Protein AF-A0A5E4C8J4-F1 (afdb_monomer)

Structure (mmCIF, N/CA/C/O backbone):
data_AF-A0A5E4C8J4-F1
#
_entry.id   AF-A0A5E4C8J4-F1
#
loop_
_atom_site.group_PDB
_atom_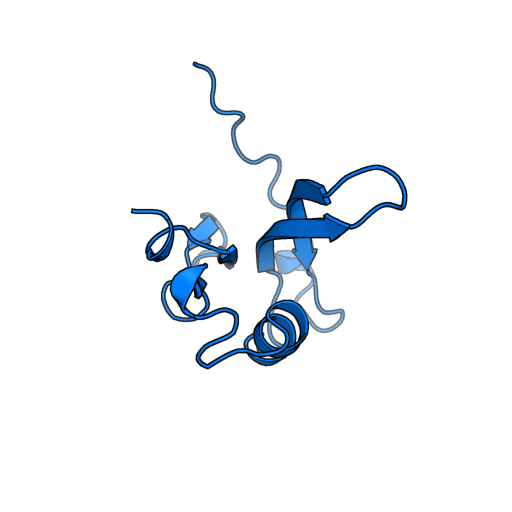site.id
_atom_site.type_symbol
_atom_site.label_atom_id
_atom_site.label_alt_id
_atom_site.label_comp_id
_atom_site.label_asym_id
_atom_site.label_entity_id
_atom_site.label_seq_id
_atom_site.pdbx_PDB_ins_code
_atom_site.Cartn_x
_atom_site.Cartn_y
_atom_site.Cartn_z
_atom_site.occupancy
_atom_site.B_iso_or_equiv
_atom_site.auth_seq_id
_atom_site.auth_comp_id
_atom_site.auth_asym_id
_atom_site.auth_atom_id
_atom_site.pdbx_PDB_model_num
ATOM 1 N N . GLU A 1 1 ? -4.343 19.504 10.722 1.00 55.59 1 GLU A N 1
ATOM 2 C CA . GLU A 1 1 ? -3.392 18.941 9.731 1.00 55.59 1 GLU A CA 1
ATOM 3 C C . GLU A 1 1 ? -3.612 17.472 9.344 1.00 55.59 1 GLU A C 1
ATOM 5 O O . GLU A 1 1 ? -3.184 17.102 8.261 1.00 55.59 1 GLU A O 1
ATOM 10 N N . VAL A 1 2 ? -4.350 16.662 10.122 1.00 61.53 2 VAL A N 1
ATOM 11 C CA . VAL A 1 2 ? -4.560 15.209 9.882 1.00 61.53 2 VAL A CA 1
ATOM 12 C C . VAL A 1 2 ? -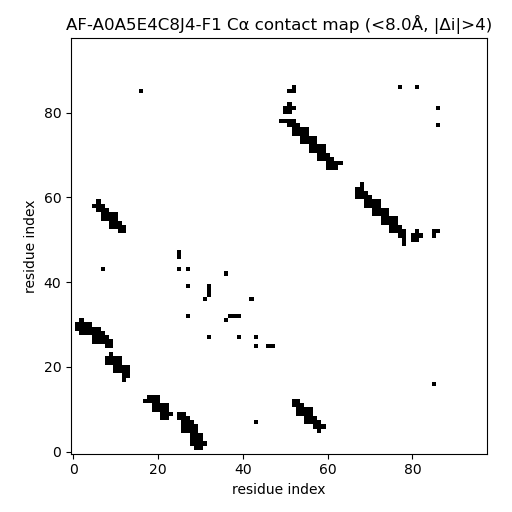5.107 14.849 8.490 1.00 61.53 2 VAL A C 1
ATOM 14 O O . VAL A 1 2 ? -4.782 13.799 7.953 1.00 61.53 2 VAL A O 1
ATOM 17 N N . LYS A 1 3 ? -5.884 15.732 7.849 1.00 63.31 3 LYS A N 1
ATOM 18 C CA . LYS A 1 3 ? -6.434 15.483 6.503 1.00 63.31 3 LYS A CA 1
ATOM 19 C C . LYS A 1 3 ? -5.365 15.323 5.409 1.00 63.31 3 LYS A C 1
ATOM 21 O O . LYS A 1 3 ? -5.658 14.709 4.394 1.00 63.31 3 LYS A O 1
ATOM 26 N N . LYS A 1 4 ? -4.151 15.857 5.616 1.00 70.81 4 LYS A N 1
ATOM 27 C CA . LYS A 1 4 ? -3.010 15.710 4.692 1.00 70.81 4 LYS A CA 1
ATOM 28 C C . LYS A 1 4 ? -2.126 14.499 5.012 1.00 70.81 4 LYS A C 1
ATOM 30 O O . LYS A 1 4 ? -1.150 14.261 4.307 1.00 70.81 4 LYS A O 1
ATOM 35 N N . CYS A 1 5 ? -2.415 13.762 6.086 1.00 79.50 5 CYS A N 1
ATOM 36 C CA . CYS A 1 5 ? -1.678 12.546 6.401 1.00 79.50 5 CYS A CA 1
ATOM 37 C C . CYS A 1 5 ? -1.989 11.481 5.348 1.00 79.50 5 CYS A C 1
ATOM 39 O O . CYS A 1 5 ? -3.138 11.334 4.931 1.00 79.50 5 CYS A O 1
ATOM 41 N N . LYS A 1 6 ? -0.964 10.744 4.922 1.00 82.12 6 LYS A N 1
ATOM 42 C CA . LYS A 1 6 ? -1.120 9.659 3.955 1.00 82.12 6 LYS A CA 1
ATOM 43 C C . LYS A 1 6 ? -1.650 8.428 4.683 1.00 82.12 6 LYS A C 1
ATOM 45 O O . LYS A 1 6 ? -1.058 8.009 5.674 1.00 82.12 6 LYS A O 1
ATOM 50 N N . LYS A 1 7 ? -2.779 7.894 4.218 1.00 84.19 7 LYS A N 1
ATOM 51 C CA . LYS A 1 7 ? -3.386 6.670 4.748 1.00 84.19 7 LYS A CA 1
ATOM 52 C C . LYS A 1 7 ? -2.724 5.446 4.138 1.00 84.19 7 LYS A C 1
ATOM 54 O O . LYS A 1 7 ? -2.369 4.516 4.853 1.00 84.19 7 LYS A O 1
ATOM 59 N N . VAL A 1 8 ? -2.548 5.473 2.822 1.00 86.12 8 VAL A N 1
ATOM 60 C CA . VAL A 1 8 ? -1.888 4.405 2.079 1.00 86.12 8 VAL A CA 1
ATOM 61 C C . VAL A 1 8 ? -0.972 5.021 1.040 1.00 86.12 8 VAL A C 1
ATOM 63 O O . VAL A 1 8 ? -1.351 5.981 0.367 1.00 86.12 8 VAL A O 1
ATOM 66 N N . VAL A 1 9 ? 0.233 4.475 0.927 1.00 87.44 9 VAL A N 1
ATOM 67 C CA . VAL A 1 9 ? 1.198 4.843 -0.105 1.00 87.44 9 VAL A CA 1
ATOM 68 C C . VAL A 1 9 ? 1.743 3.604 -0.786 1.00 87.44 9 VAL A C 1
ATOM 70 O O . VAL A 1 9 ? 2.024 2.592 -0.137 1.00 87.44 9 VAL A O 1
ATOM 73 N N . LEU A 1 10 ? 1.915 3.717 -2.096 1.00 85.94 10 LEU A N 1
ATOM 74 C CA . LEU A 1 10 ? 2.548 2.706 -2.917 1.00 85.94 10 LEU A CA 1
ATOM 75 C C . LEU A 1 10 ? 3.983 3.107 -3.234 1.00 85.94 10 LEU A C 1
ATOM 77 O O . LEU A 1 10 ? 4.259 4.245 -3.617 1.00 85.94 10 LEU A O 1
ATOM 81 N N . PHE A 1 11 ? 4.885 2.145 -3.141 1.00 84.31 11 PHE A N 1
ATOM 82 C CA . PHE A 1 11 ? 6.227 2.263 -3.668 1.00 84.31 11 PHE A CA 1
ATOM 83 C C . PHE A 1 11 ? 6.455 1.249 -4.785 1.00 84.31 11 PHE A C 1
ATOM 85 O O . PHE A 1 11 ? 6.210 0.049 -4.630 1.00 84.31 11 PHE A O 1
ATOM 92 N N . CYS A 1 12 ? 7.003 1.739 -5.887 1.00 80.94 12 CYS A N 1
ATOM 93 C CA . CYS A 1 12 ? 7.400 0.943 -7.037 1.00 80.94 12 CYS A CA 1
ATOM 94 C C . CYS A 1 12 ? 8.925 0.924 -7.146 1.00 80.94 12 CYS A C 1
ATOM 96 O O . CYS A 1 12 ? 9.631 1.781 -6.605 1.00 80.94 12 CYS A O 1
ATOM 98 N N . LEU A 1 13 ? 9.457 -0.066 -7.854 1.00 78.19 13 LEU A N 1
ATOM 99 C CA . LEU A 1 13 ? 10.850 -0.009 -8.274 1.00 78.19 13 LEU A CA 1
ATOM 100 C C . LEU A 1 13 ? 10.983 1.002 -9.417 1.00 78.19 13 LEU A C 1
ATOM 102 O O . LEU A 1 13 ? 10.140 1.056 -10.308 1.00 78.19 13 LEU A O 1
ATOM 106 N N . SER A 1 14 ? 12.055 1.791 -9.411 1.00 79.25 14 SER A N 1
ATOM 107 C CA . SER A 1 14 ? 12.407 2.627 -10.560 1.00 79.25 14 SER A CA 1
ATOM 108 C C . SER A 1 14 ? 12.639 1.767 -11.807 1.00 79.25 14 SER A C 1
ATOM 110 O O . SER A 1 14 ? 12.924 0.578 -11.694 1.00 79.25 14 SER A O 1
ATOM 112 N N . GLU A 1 15 ? 12.610 2.365 -13.001 1.00 79.00 15 GLU A N 1
ATOM 113 C CA . GLU A 1 15 ? 12.810 1.652 -14.280 1.00 79.00 15 GLU A CA 1
ATOM 114 C C . GLU A 1 15 ? 14.078 0.771 -14.291 1.00 79.00 15 GLU A C 1
ATOM 116 O O . GLU A 1 15 ? 14.082 -0.358 -14.775 1.00 79.00 15 GLU A O 1
ATOM 121 N N . ASN A 1 16 ? 15.152 1.245 -13.652 1.00 80.31 16 ASN A N 1
ATOM 122 C CA . ASN A 1 16 ? 16.411 0.507 -13.508 1.00 80.31 16 ASN A CA 1
ATOM 123 C C . ASN A 1 16 ? 16.419 -0.558 -12.387 1.00 80.31 16 ASN A C 1
ATOM 125 O O . ASN A 1 16 ? 17.468 -1.148 -12.128 1.00 80.31 16 ASN A O 1
ATOM 129 N N . LYS A 1 17 ? 15.296 -0.755 -11.689 1.00 74.94 17 LYS A N 1
ATOM 130 C CA . LYS A 1 17 ? 15.055 -1.668 -10.556 1.00 74.94 17 LYS A CA 1
ATOM 131 C C . LYS A 1 17 ? 16.032 -1.543 -9.379 1.00 74.94 17 LYS A C 1
ATOM 133 O O . LYS A 1 17 ? 16.180 -2.476 -8.595 1.00 74.94 17 LYS A O 1
ATOM 138 N N . LYS A 1 18 ? 16.709 -0.396 -9.242 1.00 78.00 18 LYS A N 1
ATOM 139 C CA . LYS A 1 18 ? 17.719 -0.149 -8.193 1.00 78.00 18 LYS A CA 1
ATOM 140 C C . LYS A 1 18 ? 17.204 0.671 -7.020 1.00 78.00 18 LYS A C 1
ATOM 142 O O . LYS A 1 18 ? 17.739 0.540 -5.925 1.00 78.00 18 LYS A O 1
ATOM 147 N N . ASN A 1 19 ? 16.209 1.523 -7.247 1.00 80.62 19 ASN A N 1
ATOM 148 C CA . ASN A 1 19 ? 15.676 2.413 -6.226 1.00 80.62 19 ASN A CA 1
ATOM 149 C C . ASN A 1 19 ? 14.202 2.111 -5.992 1.00 80.62 19 ASN A C 1
ATOM 151 O O . ASN A 1 19 ? 13.479 1.746 -6.916 1.00 80.62 19 ASN A O 1
ATOM 155 N N . ILE A 1 20 ? 13.772 2.300 -4.752 1.00 82.69 20 ILE A N 1
ATOM 156 C CA . ILE A 1 20 ? 12.363 2.284 -4.385 1.00 82.69 20 ILE A CA 1
ATOM 157 C C . ILE A 1 20 ? 11.879 3.730 -4.486 1.00 82.69 20 ILE A C 1
ATOM 159 O O . ILE A 1 20 ? 12.399 4.603 -3.789 1.00 82.69 20 ILE A O 1
ATOM 163 N N . ILE A 1 21 ? 10.938 3.984 -5.387 1.00 86.44 21 ILE A N 1
ATOM 164 C CA . ILE A 1 21 ? 10.349 5.302 -5.632 1.00 86.44 21 ILE A CA 1
ATOM 165 C C . ILE A 1 21 ? 8.901 5.316 -5.148 1.00 86.44 21 ILE A C 1
ATOM 167 O O . ILE A 1 21 ? 8.216 4.296 -5.183 1.00 86.44 21 ILE A O 1
ATOM 171 N N . LEU A 1 22 ? 8.452 6.467 -4.651 1.00 85.56 22 LEU A N 1
ATOM 172 C CA . LEU A 1 22 ? 7.059 6.666 -4.265 1.00 85.56 22 LEU A CA 1
ATOM 173 C C . LEU A 1 22 ? 6.216 6.857 -5.528 1.00 85.56 22 LEU A C 1
ATOM 175 O O . LEU A 1 22 ? 6.537 7.712 -6.351 1.00 85.56 22 LEU A O 1
ATOM 179 N N . GLU A 1 23 ? 5.130 6.104 -5.651 1.00 85.31 23 GLU A N 1
ATOM 180 C CA . GLU A 1 23 ? 4.171 6.279 -6.736 1.00 85.31 23 GLU A CA 1
ATOM 181 C C . GLU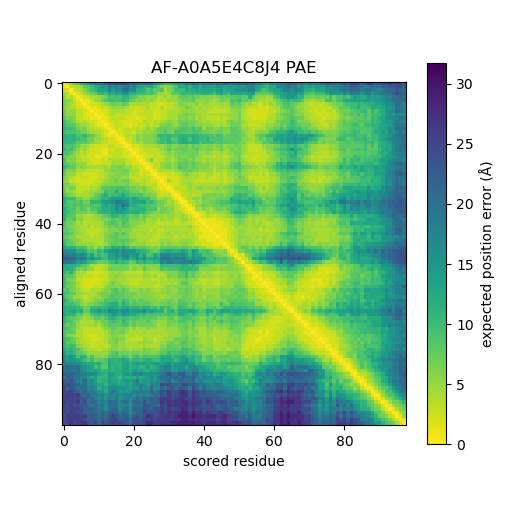 A 1 23 ? 3.147 7.358 -6.348 1.00 85.31 23 GLU A C 1
ATOM 183 O O . GLU A 1 23 ? 2.118 7.077 -5.733 1.00 85.31 23 GLU A O 1
ATOM 188 N N . GLU A 1 24 ? 3.429 8.617 -6.695 1.00 79.50 24 GLU A N 1
ATOM 189 C CA . GLU A 1 24 ? 2.594 9.771 -6.312 1.00 79.50 24 GLU A CA 1
ATOM 190 C C . GLU A 1 24 ? 1.163 9.718 -6.878 1.00 79.50 24 GLU A C 1
ATOM 192 O O . GLU A 1 24 ? 0.261 10.349 -6.335 1.00 79.50 24 GLU A O 1
ATOM 197 N N . SER A 1 25 ? 0.924 8.952 -7.946 1.00 77.12 25 SER A N 1
ATOM 198 C CA . SER A 1 25 ? -0.406 8.780 -8.546 1.00 77.12 25 SER A CA 1
ATOM 199 C C . SER A 1 25 ? -1.292 7.763 -7.817 1.00 77.12 25 SER A C 1
ATOM 201 O O . SER A 1 25 ? -2.494 7.718 -8.076 1.00 77.12 25 SER A O 1
ATOM 203 N N . LYS A 1 26 ? -0.722 6.947 -6.921 1.00 79.19 26 LYS A N 1
ATOM 204 C CA . LYS A 1 26 ? -1.406 5.839 -6.232 1.00 79.19 26 LYS A CA 1
ATOM 205 C C . LYS A 1 26 ? -1.255 5.961 -4.714 1.00 79.19 26 LYS A C 1
ATOM 207 O O . LYS A 1 26 ? -0.845 5.023 -4.028 1.00 79.19 26 LYS A O 1
ATOM 212 N N . GLU A 1 27 ? -1.587 7.136 -4.188 1.00 85.62 27 GLU A N 1
ATOM 213 C CA . GLU A 1 27 ? -1.693 7.383 -2.751 1.00 85.62 27 GLU A CA 1
ATOM 214 C C . GLU A 1 27 ? -3.123 7.739 -2.338 1.00 85.62 27 GLU A C 1
ATOM 216 O O . GLU A 1 27 ? -3.895 8.297 -3.113 1.00 85.62 27 GLU A O 1
ATOM 221 N N . ILE A 1 28 ? -3.469 7.414 -1.092 1.00 85.69 28 ILE A N 1
ATOM 222 C CA . ILE A 1 28 ? -4.764 7.745 -0.491 1.00 85.69 28 ILE A CA 1
ATOM 223 C C . ILE A 1 28 ? -4.500 8.575 0.757 1.00 85.69 28 ILE A C 1
ATOM 225 O O . ILE A 1 28 ? -3.753 8.145 1.645 1.00 85.69 28 ILE A O 1
ATOM 229 N N . LEU A 1 29 ? -5.120 9.749 0.864 1.00 87.25 29 LEU A N 1
ATOM 230 C CA . LEU A 1 29 ? -5.008 10.591 2.051 1.00 87.25 29 LEU A CA 1
ATOM 231 C C . LEU A 1 29 ? -6.062 10.206 3.089 1.00 87.25 29 LEU A C 1
ATOM 233 O O . LEU A 1 29 ? -7.167 9.777 2.769 1.00 87.25 29 LEU A O 1
ATOM 237 N N . VAL A 1 30 ? -5.750 10.424 4.365 1.00 82.44 30 VAL A N 1
ATOM 238 C CA . VAL A 1 30 ? -6.695 10.223 5.477 1.00 82.44 30 VAL A CA 1
ATOM 239 C C . VAL A 1 30 ? -7.953 11.078 5.290 1.00 82.44 30 VAL A C 1
ATOM 241 O O . VAL A 1 30 ? -9.030 10.673 5.714 1.00 82.44 30 VAL A O 1
ATOM 244 N N . GLY A 1 31 ? -7.827 12.249 4.656 1.00 82.06 31 GLY A N 1
ATOM 245 C CA . GLY A 1 31 ? -8.959 13.123 4.351 1.00 82.06 31 GLY A CA 1
ATOM 246 C C . GLY A 1 31 ? -9.928 12.579 3.296 1.00 82.06 31 GLY A C 1
ATOM 247 O O . GLY A 1 31 ? -11.097 12.954 3.342 1.00 82.06 31 GLY A O 1
ATOM 248 N N . ASP A 1 32 ? -9.469 11.702 2.399 1.00 82.00 32 ASP A N 1
ATOM 249 C CA . ASP A 1 32 ? -10.295 11.116 1.329 1.00 82.00 32 ASP A CA 1
ATOM 250 C C . ASP A 1 32 ? -11.156 9.952 1.842 1.00 82.00 32 ASP A C 1
ATOM 252 O O . ASP A 1 32 ? -12.228 9.650 1.305 1.00 82.00 32 ASP A O 1
ATOM 256 N N . VAL A 1 33 ? -10.708 9.324 2.934 1.00 76.06 33 VAL A N 1
ATOM 257 C CA . VAL A 1 33 ? -11.428 8.248 3.615 1.00 76.06 33 VAL A CA 1
ATOM 258 C C . VAL A 1 33 ? -12.738 8.799 4.180 1.00 76.06 33 VAL A C 1
ATOM 260 O O . VAL A 1 33 ? -12.733 9.722 4.997 1.00 76.06 33 VAL A O 1
ATOM 263 N N . SER A 1 34 ? -13.865 8.190 3.809 1.00 72.12 34 SER A N 1
ATOM 264 C CA . SER A 1 34 ? -15.255 8.610 4.101 1.00 72.12 34 SER A CA 1
ATOM 265 C C . SER A 1 34 ? -15.821 9.742 3.234 1.00 72.12 34 SER A C 1
ATOM 267 O O . SER A 1 34 ? -16.995 10.071 3.392 1.00 72.12 34 SER A O 1
ATOM 269 N N . GLN A 1 35 ? -15.029 10.368 2.357 1.00 75.25 35 GLN A N 1
ATOM 270 C CA . GLN A 1 35 ? -15.516 11.446 1.486 1.00 75.25 35 GLN A CA 1
ATOM 271 C C . GLN A 1 35 ? -15.685 10.974 0.040 1.00 75.25 35 GLN A C 1
ATOM 273 O O . GLN A 1 35 ? -16.717 11.220 -0.578 1.00 75.25 35 GLN A O 1
ATOM 278 N N . THR A 1 36 ? 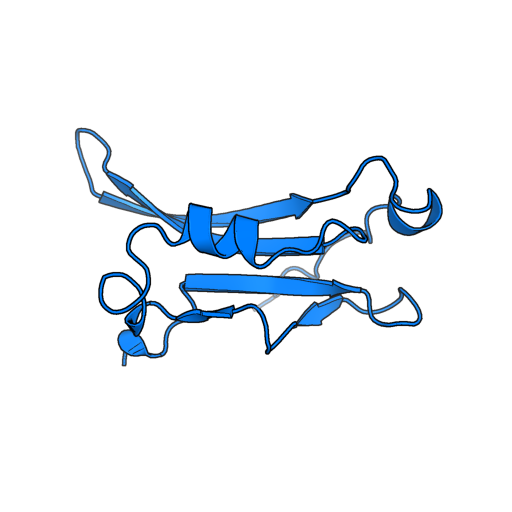-14.681 10.272 -0.476 1.00 75.81 36 THR A N 1
ATOM 279 C CA . THR A 1 36 ? -14.666 9.687 -1.826 1.00 75.81 36 THR A CA 1
ATOM 280 C C . THR A 1 36 ? -14.378 8.190 -1.800 1.00 75.81 36 THR A C 1
ATOM 282 O O . THR A 1 36 ? -14.677 7.491 -2.764 1.00 75.81 36 THR A O 1
ATOM 285 N N . VAL A 1 37 ? -13.813 7.693 -0.696 1.00 74.62 37 VAL A N 1
ATOM 286 C CA . VAL A 1 37 ? -13.388 6.306 -0.533 1.00 74.62 37 VAL A CA 1
ATOM 287 C C . VAL A 1 37 ? -14.052 5.707 0.708 1.00 74.62 37 VAL A C 1
ATOM 289 O O . VAL A 1 37 ? -13.663 6.027 1.834 1.00 74.62 37 VAL A O 1
ATOM 292 N N . ASP A 1 38 ? -15.053 4.848 0.495 1.00 73.81 38 ASP A N 1
ATOM 293 C CA . ASP A 1 38 ? -15.743 4.106 1.563 1.00 73.81 38 ASP A CA 1
ATOM 294 C C . ASP A 1 38 ? -14.838 3.031 2.178 1.00 73.81 38 ASP A C 1
ATOM 296 O O . ASP A 1 38 ? -14.646 2.986 3.393 1.00 73.81 38 ASP A O 1
ATOM 300 N N . GLU A 1 39 ? -14.215 2.201 1.336 1.00 81.06 39 GLU A N 1
ATOM 301 C CA . GLU A 1 39 ? -13.262 1.181 1.769 1.00 81.06 39 GLU A CA 1
ATOM 302 C C . GLU A 1 39 ? -11.861 1.472 1.215 1.00 81.06 39 GLU A C 1
ATOM 304 O O . GLU A 1 39 ? -11.560 1.134 0.067 1.00 81.06 39 GLU A O 1
ATOM 309 N N . PRO A 1 40 ? -10.959 2.068 2.021 1.00 78.62 40 PRO A N 1
ATOM 310 C CA . PRO A 1 40 ? -9.637 2.473 1.550 1.00 78.62 40 PRO A CA 1
ATOM 311 C C . PRO A 1 40 ? -8.793 1.298 1.077 1.00 78.62 40 PRO A C 1
ATOM 313 O O . PRO A 1 40 ? -8.033 1.447 0.129 1.00 78.62 40 PRO A O 1
ATOM 316 N N . TYR A 1 41 ? -8.951 0.124 1.691 1.00 76.75 41 TYR A N 1
ATOM 317 C CA . TYR A 1 41 ? -8.211 -1.064 1.284 1.00 76.75 41 TYR A CA 1
ATOM 318 C C . TYR A 1 41 ? -8.677 -1.595 -0.075 1.00 76.75 41 TYR A C 1
ATOM 320 O O . TYR A 1 41 ? -7.847 -1.889 -0.927 1.00 76.75 41 TYR A O 1
ATOM 328 N N . THR A 1 42 ? -9.989 -1.667 -0.305 1.00 81.38 42 THR A N 1
ATOM 329 C CA . THR A 1 42 ? -10.566 -2.137 -1.572 1.00 81.38 42 THR A CA 1
ATOM 330 C C . THR A 1 42 ? -10.185 -1.204 -2.717 1.00 81.38 42 THR A C 1
ATOM 332 O O . THR A 1 42 ? -9.653 -1.656 -3.731 1.00 81.38 42 THR A O 1
ATOM 335 N N . THR A 1 43 ? -10.348 0.107 -2.525 1.00 82.81 43 THR A N 1
ATOM 336 C CA . THR A 1 43 ? -9.922 1.115 -3.505 1.00 82.81 43 THR A CA 1
ATOM 337 C C . THR A 1 43 ? -8.422 1.048 -3.760 1.00 82.81 43 THR A C 1
ATOM 339 O O . THR A 1 43 ? -7.994 1.109 -4.909 1.00 82.81 43 THR A O 1
ATOM 342 N N . PHE A 1 44 ? -7.619 0.860 -2.711 1.00 79.31 44 PHE A N 1
ATOM 343 C CA . PHE A 1 44 ? -6.179 0.703 -2.863 1.00 79.31 44 PHE A CA 1
ATOM 344 C C . PHE A 1 44 ? -5.823 -0.542 -3.676 1.00 79.31 44 PHE A C 1
ATOM 346 O O . PHE A 1 44 ? -5.026 -0.448 -4.599 1.00 79.31 44 PHE A O 1
ATOM 353 N N . VAL A 1 45 ? -6.447 -1.690 -3.402 1.00 78.38 45 VAL A N 1
ATOM 354 C CA . VAL A 1 45 ? -6.237 -2.917 -4.185 1.00 78.38 45 VAL A CA 1
ATOM 355 C C . VAL A 1 45 ? -6.623 -2.713 -5.652 1.00 78.38 45 VAL A C 1
ATOM 357 O O . VAL A 1 45 ? -5.908 -3.200 -6.519 1.00 78.38 45 VAL A O 1
ATOM 360 N N . MET A 1 46 ? -7.686 -1.957 -5.941 1.00 78.81 46 MET A N 1
ATOM 361 C CA . MET A 1 46 ? -8.100 -1.638 -7.314 1.00 78.81 46 MET A CA 1
ATOM 362 C C . MET A 1 46 ? -7.161 -0.666 -8.042 1.00 78.81 46 MET A C 1
ATOM 364 O O . MET A 1 46 ? -7.089 -0.698 -9.267 1.00 78.81 46 MET A O 1
ATOM 368 N N . MET A 1 47 ? -6.455 0.210 -7.322 1.00 77.06 47 MET A N 1
ATOM 369 C CA . MET A 1 47 ? -5.475 1.136 -7.914 1.00 77.06 47 MET A CA 1
ATOM 370 C C . MET A 1 47 ? -4.187 0.436 -8.360 1.00 77.06 47 MET A C 1
ATOM 372 O O . MET A 1 47 ? -3.379 1.011 -9.096 1.00 77.06 47 MET A O 1
ATOM 376 N N . LEU A 1 48 ? -3.975 -0.796 -7.908 1.00 73.00 48 LEU A N 1
ATOM 377 C CA . LEU A 1 48 ? -2.799 -1.577 -8.237 1.00 73.00 48 LEU A CA 1
ATOM 378 C C . LEU A 1 48 ? -3.049 -2.283 -9.564 1.00 73.00 48 LEU A C 1
ATOM 380 O O . LEU A 1 48 ? -3.941 -3.116 -9.681 1.00 73.00 48 LEU A O 1
ATOM 384 N N . ALA A 1 49 ? -2.263 -1.920 -10.575 1.00 64.12 49 ALA A N 1
ATOM 385 C CA . ALA A 1 49 ? -2.217 -2.679 -11.813 1.00 64.12 49 ALA A CA 1
ATOM 386 C C . ALA A 1 49 ? -1.589 -4.057 -11.539 1.00 64.12 49 ALA A C 1
ATOM 388 O O . ALA A 1 49 ? -0.692 -4.165 -10.704 1.00 64.12 49 ALA A O 1
ATOM 389 N N . ASP A 1 50 ? -2.031 -5.085 -12.265 1.00 62.75 50 ASP A N 1
ATOM 390 C CA . ASP A 1 50 ? -1.574 -6.488 -12.165 1.00 62.75 50 ASP A CA 1
ATOM 391 C C . ASP A 1 50 ? -0.119 -6.724 -12.628 1.00 62.75 50 ASP A C 1
ATOM 393 O O . ASP A 1 50 ? 0.308 -7.843 -12.913 1.00 62.75 50 ASP A O 1
ATOM 397 N N . GLU A 1 51 ? 0.667 -5.660 -12.731 1.00 60.06 51 GLU A N 1
ATOM 398 C CA . GLU A 1 51 ? 1.946 -5.663 -13.415 1.00 60.06 51 GLU A CA 1
ATOM 399 C C . GLU A 1 51 ? 3.020 -5.208 -12.414 1.00 60.06 51 GLU A C 1
ATOM 401 O O . GLU A 1 51 ? 3.024 -4.066 -11.958 1.00 60.06 51 GLU A O 1
ATOM 406 N N . ASP A 1 52 ? 3.921 -6.143 -12.090 1.00 65.94 52 ASP A N 1
ATOM 407 C CA . ASP A 1 52 ? 5.121 -6.019 -11.248 1.00 65.94 52 ASP A CA 1
ATOM 408 C C . ASP A 1 52 ? 4.981 -6.141 -9.712 1.00 65.94 52 ASP A C 1
ATOM 410 O O . ASP A 1 52 ? 3.925 -6.375 -9.124 1.00 65.94 52 ASP A O 1
ATOM 414 N N . CYS A 1 53 ? 6.148 -6.144 -9.058 1.00 74.06 53 CYS A N 1
ATOM 415 C CA . CYS A 1 53 ? 6.304 -6.252 -7.613 1.00 74.06 53 CYS A CA 1
ATOM 416 C C . CYS A 1 53 ? 6.335 -4.849 -6.989 1.00 74.06 53 CYS A C 1
ATOM 418 O O . CYS A 1 53 ? 7.141 -4.009 -7.398 1.00 74.06 53 CYS A O 1
ATOM 420 N N . CYS A 1 54 ? 5.526 -4.622 -5.958 1.00 78.81 54 CYS A N 1
ATOM 421 C CA . CYS A 1 54 ? 5.406 -3.337 -5.273 1.00 78.81 54 CYS A CA 1
ATOM 422 C C . CYS A 1 54 ? 5.555 -3.495 -3.757 1.00 78.81 54 CYS A C 1
ATOM 424 O O . CYS A 1 54 ? 5.371 -4.577 -3.189 1.00 78.81 54 CYS A O 1
ATOM 426 N N . TYR A 1 55 ? 5.887 -2.390 -3.099 1.00 82.75 55 TYR A N 1
ATOM 427 C CA . TYR A 1 55 ? 5.891 -2.284 -1.648 1.00 82.75 55 TYR A CA 1
ATOM 428 C C . TYR A 1 55 ? 4.802 -1.307 -1.220 1.00 82.75 55 TYR A C 1
ATOM 430 O O . TYR A 1 55 ? 4.841 -0.137 -1.589 1.00 82.75 55 TYR A O 1
ATOM 438 N N . ASP A 1 56 ? 3.870 -1.764 -0.396 1.00 84.00 56 ASP A N 1
ATOM 439 C CA . ASP A 1 56 ? 2.769 -0.947 0.098 1.00 84.00 56 ASP A CA 1
ATOM 440 C C . ASP A 1 56 ? 3.048 -0.585 1.560 1.00 84.00 56 ASP A C 1
ATOM 442 O O . ASP A 1 56 ? 3.486 -1.427 2.351 1.00 84.00 56 ASP A O 1
ATOM 446 N N . LEU A 1 57 ? 2.767 0.656 1.950 1.00 86.69 57 LEU A N 1
ATOM 447 C CA . LEU A 1 57 ? 2.739 1.059 3.353 1.00 86.69 57 LEU A CA 1
ATOM 448 C C . LEU 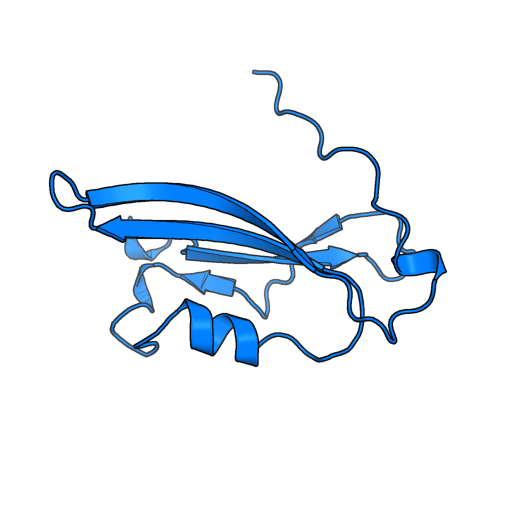A 1 57 ? 1.360 1.629 3.673 1.00 86.69 57 LEU A C 1
ATOM 450 O O .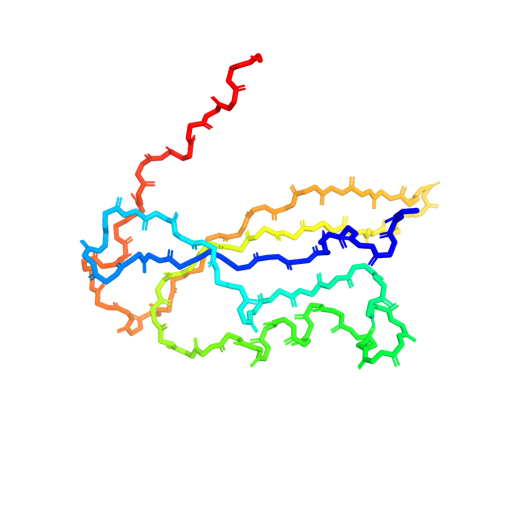 LEU A 1 57 ? 0.924 2.616 3.081 1.00 86.69 57 LEU A O 1
ATOM 454 N N . CYS A 1 58 ? 0.683 0.998 4.623 1.00 85.69 58 CYS A N 1
ATOM 455 C CA . CYS A 1 58 ? -0.669 1.342 5.033 1.00 85.69 58 CYS A CA 1
ATOM 456 C C . CYS A 1 58 ? -0.697 1.665 6.524 1.00 85.69 58 CYS A C 1
ATOM 458 O O . CYS A 1 58 ? -0.185 0.905 7.342 1.00 85.69 58 CYS A O 1
ATOM 460 N N . ASP A 1 59 ? -1.330 2.775 6.880 1.00 85.69 59 ASP A N 1
ATOM 461 C CA . ASP A 1 59 ? -1.760 3.042 8.246 1.00 85.69 59 ASP A CA 1
ATOM 462 C C . ASP A 1 59 ? -3.070 2.283 8.512 1.00 85.69 59 ASP A C 1
ATOM 464 O O . ASP A 1 59 ? -4.178 2.754 8.222 1.00 85.69 59 ASP A O 1
ATOM 468 N N . ALA A 1 60 ? -2.931 1.060 9.021 1.00 83.12 60 ALA A N 1
ATOM 469 C CA . ALA A 1 60 ? -4.039 0.175 9.318 1.00 83.12 60 ALA A CA 1
ATOM 470 C C . ALA A 1 60 ? -4.685 0.588 10.637 1.00 83.12 60 ALA A C 1
ATOM 472 O O . ALA A 1 60 ? -4.121 0.460 11.723 1.00 83.12 60 ALA A O 1
ATOM 473 N N . THR A 1 61 ? -5.927 1.041 10.544 1.00 83.19 61 THR A N 1
ATOM 474 C CA . THR A 1 61 ? -6.733 1.369 11.711 1.00 83.19 61 THR A CA 1
ATOM 475 C C . THR A 1 61 ? -7.788 0.295 11.902 1.00 83.19 61 THR A C 1
ATOM 477 O O . THR A 1 61 ? -8.689 0.164 11.076 1.00 83.19 61 THR A O 1
ATOM 480 N N . TYR A 1 62 ? -7.710 -0.456 12.994 1.00 81.44 62 TYR A N 1
ATOM 481 C CA . TYR A 1 62 ? -8.656 -1.527 13.295 1.00 81.44 62 TYR A CA 1
ATOM 482 C C . TYR A 1 62 ? -9.228 -1.378 14.699 1.00 81.44 62 TYR A C 1
ATOM 484 O O . TYR A 1 62 ? -8.609 -0.832 15.616 1.00 81.44 62 TYR A O 1
ATOM 492 N N . LYS A 1 63 ? -10.461 -1.852 14.872 1.00 84.44 63 LYS A N 1
ATOM 493 C CA . LYS A 1 63 ? -11.151 -1.819 16.158 1.00 84.44 63 LYS A CA 1
ATOM 494 C C . LYS A 1 63 ? -11.114 -3.209 16.773 1.00 84.44 63 LYS A C 1
ATOM 496 O O . LYS A 1 63 ? -11.698 -4.149 16.245 1.00 84.44 63 LYS A O 1
ATOM 501 N N . THR A 1 64 ? -10.424 -3.330 17.896 1.00 87.81 64 THR A N 1
ATOM 502 C CA . THR A 1 64 ? -10.527 -4.505 18.763 1.00 87.81 64 THR A CA 1
ATOM 503 C C . THR A 1 64 ? -11.703 -4.327 19.723 1.00 87.81 64 THR A C 1
ATOM 505 O O . THR A 1 64 ? -12.253 -3.231 19.849 1.00 87.81 64 THR A O 1
ATOM 508 N N . LYS A 1 65 ? -12.096 -5.397 20.423 1.00 88.62 65 LYS A N 1
ATOM 509 C CA . LYS A 1 65 ? -13.160 -5.324 21.440 1.00 88.62 65 LYS A CA 1
ATOM 510 C C . LYS A 1 65 ? -12.839 -4.334 22.568 1.00 88.62 65 LYS A C 1
ATOM 512 O O . LYS A 1 65 ? -13.760 -3.815 23.185 1.00 88.62 65 LYS A O 1
ATOM 517 N N . GLU A 1 66 ? -11.557 -4.063 22.808 1.00 86.94 66 GLU A N 1
ATOM 518 C CA . GLU A 1 66 ? -11.087 -3.213 23.906 1.00 86.94 66 GLU A CA 1
ATOM 519 C C . GLU A 1 66 ? -10.720 -1.798 23.451 1.00 86.94 66 GLU A C 1
ATOM 521 O O . GLU A 1 66 ? -10.953 -0.832 24.171 1.00 86.94 66 GLU A O 1
ATOM 526 N N . SER A 1 67 ? -10.133 -1.652 22.262 1.00 85.75 67 SER A N 1
ATOM 527 C CA . SER A 1 67 ? -9.608 -0.365 21.798 1.00 85.75 67 SER A CA 1
ATOM 528 C C . SER A 1 67 ? -9.517 -0.262 20.277 1.00 85.75 67 SER A C 1
ATOM 530 O O . SER A 1 67 ? -9.435 -1.259 19.553 1.00 85.75 67 SER A O 1
ATOM 532 N N . LYS A 1 68 ? -9.511 0.978 19.788 1.00 87.31 68 LYS A N 1
ATOM 533 C CA . LYS A 1 68 ? -9.102 1.306 18.422 1.00 87.31 68 LYS A CA 1
ATOM 534 C C . LYS A 1 68 ? -7.575 1.348 18.385 1.00 87.31 68 LYS A C 1
ATOM 536 O O . LYS A 1 68 ? -6.978 2.030 19.215 1.00 87.31 68 LYS A O 1
ATOM 541 N N . LYS A 1 69 ? -6.970 0.624 17.450 1.00 87.31 69 LYS A N 1
ATOM 542 C CA . LYS A 1 69 ? -5.523 0.591 17.234 1.00 87.31 69 LYS A CA 1
ATOM 543 C C . LYS A 1 69 ? -5.186 1.100 15.844 1.00 87.31 69 LYS A C 1
ATOM 545 O O . LYS A 1 69 ? -5.986 0.969 14.918 1.00 87.31 69 LYS A O 1
ATOM 550 N N . GLU A 1 70 ? -4.014 1.704 15.748 1.00 84.75 70 GLU A N 1
ATOM 551 C CA . GLU A 1 70 ? -3.441 2.277 14.537 1.00 84.75 70 GLU A CA 1
ATOM 552 C C . GLU A 1 70 ? -2.026 1.708 14.432 1.00 84.75 70 GLU A C 1
ATOM 554 O O . GLU A 1 70 ? -1.200 1.947 15.311 1.00 84.75 70 GLU A O 1
ATOM 559 N N . ASP A 1 71 ? -1.794 0.880 13.416 1.00 86.81 71 ASP A N 1
ATOM 560 C CA . ASP A 1 71 ? -0.528 0.196 13.171 1.00 86.81 71 ASP A CA 1
ATOM 561 C C . ASP A 1 71 ? -0.079 0.458 11.731 1.00 86.81 71 ASP A C 1
ATOM 563 O O . ASP A 1 71 ? -0.859 0.354 10.783 1.00 86.81 71 ASP A O 1
ATOM 567 N N . LEU A 1 72 ? 1.207 0.756 11.555 1.00 85.50 72 LEU A N 1
ATOM 568 C CA . LEU A 1 72 ? 1.809 0.870 10.231 1.00 85.50 72 LEU A CA 1
ATOM 569 C C . LEU A 1 72 ? 2.149 -0.526 9.706 1.00 85.50 72 LEU A C 1
ATOM 571 O O . LEU A 1 72 ? 3.011 -1.218 10.250 1.00 85.50 72 LEU A O 1
ATOM 575 N N . VAL A 1 73 ? 1.485 -0.924 8.628 1.00 85.81 73 VAL A N 1
ATOM 576 C CA . VAL A 1 73 ? 1.641 -2.227 7.984 1.00 85.81 73 VAL A CA 1
ATOM 577 C C . VAL A 1 73 ? 2.399 -2.051 6.678 1.00 85.81 73 VAL A C 1
ATOM 579 O O . VAL A 1 73 ? 1.964 -1.326 5.785 1.00 85.81 73 VAL A O 1
ATOM 582 N N . PHE A 1 74 ? 3.529 -2.745 6.566 1.00 84.00 74 PHE A N 1
ATOM 583 C CA . PHE A 1 74 ? 4.307 -2.831 5.336 1.00 84.00 74 PHE A CA 1
ATOM 584 C C . PHE A 1 74 ? 3.993 -4.147 4.625 1.00 84.00 74 PHE A C 1
ATOM 586 O O . PHE A 1 74 ? 4.130 -5.219 5.219 1.00 84.00 74 PHE A O 1
ATOM 593 N N . ILE A 1 75 ? 3.572 -4.072 3.368 1.00 83.69 75 ILE A N 1
ATOM 594 C CA . ILE A 1 75 ? 3.138 -5.223 2.576 1.00 83.69 75 ILE A CA 1
ATOM 595 C C . ILE A 1 75 ? 4.049 -5.325 1.359 1.00 83.69 75 ILE A C 1
ATOM 597 O O . ILE A 1 75 ? 4.177 -4.385 0.583 1.00 83.69 75 ILE A O 1
ATOM 601 N N . PHE A 1 76 ? 4.691 -6.477 1.187 1.00 81.06 76 PHE A N 1
ATOM 602 C CA . PHE A 1 76 ? 5.388 -6.794 -0.053 1.00 81.06 76 PHE A CA 1
ATOM 603 C C . PHE A 1 76 ? 4.437 -7.545 -0.975 1.00 81.06 76 PHE A C 1
ATOM 605 O O . PHE A 1 76 ? 3.929 -8.608 -0.608 1.00 81.06 76 PHE A O 1
ATOM 612 N N . ARG A 1 77 ? 4.217 -7.002 -2.170 1.00 76.19 77 ARG A N 1
ATOM 613 C CA . ARG A 1 77 ? 3.394 -7.615 -3.203 1.00 76.19 77 ARG A CA 1
ATOM 614 C C . ARG A 1 77 ? 4.276 -8.044 -4.359 1.00 76.19 77 ARG A C 1
ATOM 616 O O . ARG A 1 77 ? 5.055 -7.259 -4.884 1.00 76.19 77 ARG A O 1
ATOM 623 N N . ALA A 1 78 ? 4.111 -9.289 -4.773 1.00 73.75 78 ALA A N 1
ATOM 624 C CA . ALA A 1 78 ? 4.729 -9.822 -5.971 1.00 73.75 78 ALA A CA 1
ATOM 625 C C . ALA A 1 78 ? 3.669 -10.619 -6.723 1.00 73.75 78 ALA A C 1
ATOM 627 O O . ALA A 1 78 ? 3.186 -11.627 -6.202 1.00 73.75 78 ALA A O 1
ATOM 628 N N . HIS A 1 79 ? 3.289 -10.165 -7.916 1.00 70.56 79 HIS A N 1
ATOM 629 C CA . HIS A 1 79 ? 2.411 -10.949 -8.775 1.00 70.56 79 HIS A CA 1
ATOM 630 C C . HIS A 1 79 ? 3.168 -12.173 -9.316 1.00 70.56 79 HIS A C 1
ATOM 632 O O . HIS A 1 79 ? 4.375 -12.114 -9.561 1.00 70.56 79 HIS A O 1
ATOM 638 N N . GLU A 1 80 ? 2.491 -13.312 -9.478 1.00 63.78 80 GLU A N 1
ATOM 639 C CA . GLU A 1 80 ? 3.159 -14.554 -9.890 1.00 63.78 80 GLU A CA 1
ATOM 640 C C . GLU A 1 80 ? 3.707 -14.474 -11.322 1.00 63.78 80 GLU A C 1
ATOM 642 O O . GLU A 1 80 ? 4.755 -15.058 -11.600 1.00 63.78 80 GLU A O 1
ATOM 647 N N . SER A 1 81 ? 3.059 -13.687 -12.191 1.00 63.81 81 SER A N 1
ATOM 648 C CA . SER A 1 81 ? 3.533 -13.418 -13.557 1.00 63.81 81 SER A CA 1
ATOM 649 C C . SER A 1 81 ? 4.677 -12.402 -13.628 1.00 63.81 81 SER A C 1
ATOM 651 O O . SER A 1 81 ? 5.260 -12.228 -14.700 1.00 63.81 81 SER A O 1
ATOM 653 N N . ALA A 1 82 ? 5.020 -11.735 -12.517 1.00 63.59 82 ALA A N 1
ATOM 654 C CA . ALA A 1 82 ? 6.089 -10.750 -12.515 1.00 63.59 82 ALA A CA 1
ATOM 655 C C . ALA A 1 82 ? 7.434 -11.432 -12.844 1.00 63.59 82 ALA A C 1
ATOM 657 O O . ALA A 1 82 ? 7.718 -12.528 -12.338 1.00 63.59 82 ALA A O 1
ATOM 658 N N . PRO A 1 83 ? 8.303 -10.811 -13.667 1.00 60.62 83 PRO A N 1
ATOM 659 C CA . PRO A 1 83 ? 9.560 -11.421 -14.088 1.00 60.62 83 PRO A CA 1
ATOM 660 C C . PRO A 1 83 ? 10.382 -11.863 -12.875 1.00 60.62 83 PRO A C 1
ATOM 662 O O . PRO A 1 83 ? 10.555 -11.079 -11.944 1.00 60.62 83 PRO A O 1
ATOM 665 N N . LEU A 1 84 ? 10.954 -13.073 -12.889 1.00 59.59 84 LEU A N 1
ATOM 666 C CA . LEU A 1 84 ? 11.693 -13.651 -11.750 1.00 59.59 84 LEU A CA 1
ATOM 667 C C . LEU A 1 84 ? 12.764 -12.703 -11.166 1.00 59.59 84 LEU A C 1
ATOM 669 O O . LEU A 1 84 ? 13.017 -12.721 -9.967 1.00 59.59 84 LEU A O 1
ATOM 673 N N . GLN A 1 85 ? 13.341 -11.820 -11.990 1.00 58.97 85 GLN A N 1
ATOM 674 C CA . GLN A 1 85 ? 14.303 -10.802 -11.551 1.00 58.97 85 GLN A CA 1
ATOM 675 C C . GLN A 1 85 ? 13.704 -9.706 -10.650 1.00 58.97 85 GLN A C 1
ATOM 677 O O . GLN A 1 85 ? 14.403 -9.183 -9.787 1.00 58.97 85 GLN A O 1
ATOM 682 N N . SER A 1 86 ? 12.419 -9.379 -10.814 1.00 57.12 86 SER A N 1
ATOM 683 C CA . SER A 1 86 ? 11.667 -8.466 -9.933 1.00 57.12 86 SER A CA 1
ATOM 684 C C . SER A 1 86 ? 11.228 -9.121 -8.619 1.00 57.12 86 SER A C 1
ATOM 686 O O . SER A 1 86 ? 10.978 -8.428 -7.640 1.00 57.12 86 SER A O 1
ATOM 688 N N . LYS A 1 87 ? 11.192 -10.460 -8.584 1.00 54.19 87 LYS A N 1
ATOM 689 C CA . LYS A 1 87 ? 10.777 -11.264 -7.426 1.00 54.19 87 LYS A CA 1
ATOM 690 C C . LYS A 1 87 ? 11.870 -11.388 -6.362 1.00 54.19 87 LYS A C 1
ATOM 692 O O . LYS A 1 87 ? 11.594 -11.833 -5.252 1.00 54.19 87 LYS A O 1
ATOM 697 N N . THR A 1 88 ? 13.105 -10.996 -6.681 1.00 51.97 88 THR A N 1
ATOM 698 C CA . THR A 1 88 ? 14.188 -10.892 -5.699 1.00 51.97 88 THR A CA 1
ATOM 699 C C . THR A 1 88 ? 13.900 -9.701 -4.778 1.00 51.97 88 THR A C 1
ATOM 701 O O . THR A 1 88 ? 13.956 -8.565 -5.250 1.00 51.97 88 THR A O 1
ATOM 704 N N . PRO A 1 89 ? 13.583 -9.908 -3.486 1.00 53.59 89 PRO A N 1
ATOM 705 C CA . PRO A 1 89 ? 13.305 -8.797 -2.588 1.00 53.59 89 PRO A CA 1
ATOM 706 C C . PRO A 1 89 ? 14.553 -7.919 -2.469 1.00 53.59 89 PRO A C 1
ATOM 708 O O . PRO A 1 89 ? 15.637 -8.417 -2.153 1.00 53.59 89 PRO A O 1
ATOM 711 N N . VAL A 1 90 ? 14.405 -6.612 -2.704 1.00 52.34 90 VAL A N 1
ATOM 712 C CA . VAL A 1 90 ? 15.466 -5.643 -2.411 1.00 52.34 90 VAL A CA 1
ATOM 713 C C . VAL A 1 90 ? 15.807 -5.777 -0.920 1.00 52.34 90 VAL A C 1
ATOM 715 O O . VAL A 1 90 ? 14.910 -5.676 -0.074 1.00 52.34 90 VAL A O 1
ATOM 718 N N . PRO A 1 91 ? 17.070 -6.059 -0.552 1.00 43.69 91 PRO A N 1
ATOM 719 C CA . PRO A 1 91 ? 17.424 -6.282 0.837 1.00 43.69 91 PRO A CA 1
ATOM 720 C C . PRO A 1 91 ? 17.328 -4.964 1.613 1.00 43.69 91 PRO A C 1
ATOM 722 O O . PRO A 1 91 ? 18.078 -4.032 1.355 1.00 43.69 91 PRO A O 1
ATOM 725 N N . ARG A 1 92 ? 16.418 -4.951 2.597 1.00 44.16 92 ARG A N 1
ATOM 726 C CA . ARG A 1 92 ? 16.248 -3.983 3.698 1.00 44.16 92 ARG A CA 1
ATOM 727 C C . ARG A 1 92 ? 16.131 -2.506 3.297 1.00 44.16 92 ARG A C 1
ATOM 729 O O . ARG A 1 92 ? 17.119 -1.831 3.029 1.00 44.16 92 ARG A O 1
ATOM 736 N N . MET A 1 93 ? 14.924 -1.963 3.488 1.00 45.28 93 MET A N 1
ATOM 737 C CA . MET A 1 93 ? 14.749 -0.536 3.771 1.00 45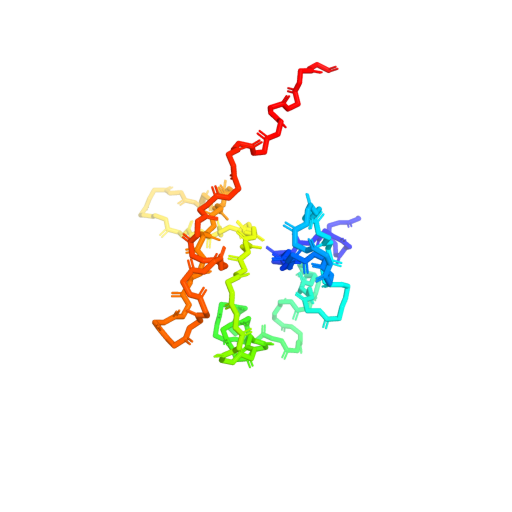.28 93 MET A CA 1
ATOM 738 C C . MET A 1 93 ? 15.709 -0.125 4.903 1.00 45.28 93 MET A C 1
ATOM 740 O O . MET A 1 93 ? 15.747 -0.810 5.935 1.00 45.28 93 MET A O 1
ATOM 744 N N . PRO A 1 94 ? 16.498 0.952 4.746 1.00 40.12 94 PRO A N 1
ATOM 745 C CA . PRO A 1 94 ? 17.353 1.425 5.817 1.00 40.12 94 PRO A CA 1
ATOM 746 C C . PRO A 1 94 ? 16.461 1.821 6.993 1.00 40.12 94 PRO A C 1
ATOM 748 O O . PRO A 1 94 ? 15.621 2.713 6.897 1.00 40.12 94 PRO A O 1
ATOM 751 N N . SER A 1 95 ? 16.647 1.124 8.115 1.00 42.25 95 SER A N 1
ATOM 752 C CA . SER A 1 95 ? 16.204 1.592 9.423 1.00 42.25 95 SER A CA 1
ATOM 753 C C . SER A 1 95 ? 16.654 3.046 9.551 1.00 42.25 95 SER A C 1
ATOM 755 O O . SER A 1 95 ? 17.853 3.326 9.483 1.00 42.25 95 SER A O 1
ATOM 757 N N . ARG A 1 96 ? 15.698 3.972 9.702 1.00 39.72 96 ARG A N 1
ATOM 758 C CA . ARG A 1 96 ? 16.003 5.324 10.171 1.00 39.72 96 ARG A CA 1
ATOM 759 C C . ARG A 1 96 ? 16.751 5.162 11.492 1.00 39.72 96 ARG A C 1
ATOM 761 O O . ARG A 1 96 ? 16.146 4.810 12.503 1.00 39.72 96 ARG A O 1
ATOM 768 N N . ARG A 1 97 ? 18.068 5.362 11.478 1.00 40.69 97 ARG A N 1
ATOM 769 C CA . ARG A 1 97 ? 18.798 5.704 12.693 1.00 40.69 97 ARG A CA 1
ATOM 770 C C . ARG A 1 97 ? 18.617 7.197 12.900 1.00 40.69 97 ARG A C 1
ATOM 772 O O . ARG A 1 97 ? 19.073 7.957 12.056 1.00 40.69 97 ARG A O 1
ATOM 779 N N . SER A 1 98 ? 17.961 7.494 14.023 1.00 39.25 98 SER A N 1
ATOM 780 C CA . SER A 1 98 ? 17.926 8.741 14.797 1.00 39.25 98 SER A CA 1
ATOM 781 C C . SER A 1 98 ? 17.668 10.031 14.028 1.00 39.25 98 SER A C 1
ATOM 783 O O . SER A 1 98 ? 18.605 10.548 13.390 1.00 39.25 98 SER A O 1
#

Radius of gyr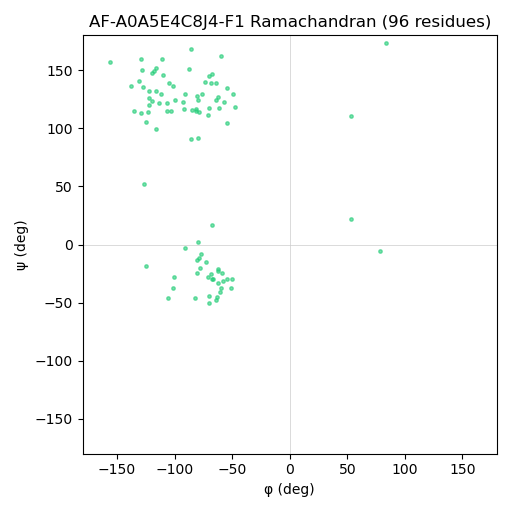ation: 15.01 Å; Cα contacts (8 Å, |Δi|>4): 141; chains: 1; bounding box: 34×34×38 Å

Foldseek 3Di:
DQQAAWQKWKWDQDPVSPDTHTPPVLTDGPNCDPPPDPDPVVVSVVSDDLEAKIKMWGQDWDDDPVGIDTDIDIDTDGRPPYPVVRVPDDPDDDDPDD

Secondary structure (DSSP, 8-state):
-GGGSEEEEEEEE-TTSSSEEEEEEEEEETTTBTTTBS-HHHHHHHHS-SSSEEEEEEEEEEE-SS-EEEEEEEEEEE-TTS-TTTSSPPS-PPP---

Solvent-accessible surface area (backbone atoms only — not comparable to full-atom values): 6099 Å² total; per-residue (Å²): 118,67,54,75,38,72,32,32,42,35,29,36,58,38,97,85,65,79,46,83,36,76,40,84,91,55,57,41,39,46,50,39,52,76,72,80,31,87,51,60,67,60,54,50,58,69,69,51,69,93,71,50,45,36,42,37,42,32,60,45,71,49,76,53,99,88,48,78,46,76,45,81,44,78,44,84,44,67,46,88,86,32,57,73,80,63,65,57,76,80,83,70,81,80,76,84,78,129

Sequence (98 aa):
EVKKCKKVVLFCLSENKKNIILEESKEILVGDVSQTVDEPYTTFVMMLADEDCCYDLCDATYKTKESKKEDLVFIFRAHESAPLQSKTPVPRMPSRRS

Nearest PDB structures (foldseek):
  5l6w-assembly1_C  TM=9.498E-01  e=3.334E-11  Homo sapiens
  5hvk-assembly2_D  TM=9.448E-01  e=5.841E-11  Homo sapiens
  4bex-assembly1_1-2  TM=9.502E-01  e=3.786E-10  Homo sapiens
  5yu8-assembly1_H  TM=9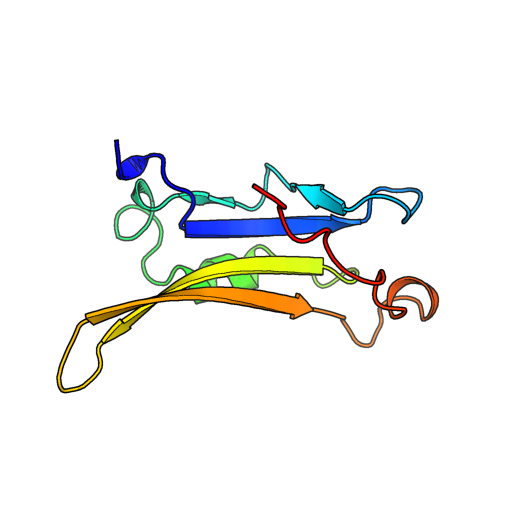.286E-01  e=7.059E-10  Gallus gallus
  7u8k-assembly1_R  TM=8.708E-01  e=9.080E-09  Homo sapiens

pLDDT: mean 74.09, std 13.44, range [39.25, 88.62]

Mean predicted aligned error: 9.73 Å

Organism: Marmota monax (NCBI:txid9995)

InterPro domains:
  IPR002108 Actin-depolymerising factor homology domain [PF00241] (4-87)
  IPR002108 Actin-depolymerising factor homology domain [PS51263] (1-98)
  IPR017904 ADF/Cofilin [PR00006] (52-72)
  IPR017904 ADF/Cofilin [PR00006] (73-94)
  IPR017904 ADF/Cofilin [PTHR11913] (2-88)
  IPR029006 ADF-H/Gelsolin-like domain superfamily [G3DSA:3.40.20.10] (1-89)